Protein AF-A0A0C2CMJ4-F1 (afdb_monomer_lite)

Secondary structure (DSSP, 8-state):
----SSHHHHHHHHHHHHHHHHHT---HHHHHHHHHS---TT-EEE-HHHHHHHHHHH-TTHHHHHHHHHH-TTTS-GGGSTTEEEESS-SSSS---SSSSEEEEEEE-GGG--EEEEEEEEEEEETTEEEEEEEEEEE--S---HHHHTT--S-----S----

Organism: NCBI:txid51022

pLDDT: mean 72.08, std 17.05, range [30.38, 91.56]

Foldseek 3Di:
DDPDDDPPVVVVVVVVVVVVVVVPDPDPVVVVVVVVPDQDALAKDFDDPLCVQQCCVVPVCPQVVLQVCQAVVPPDDLVVDPQKDKFLDDSGPDPQDDDPFTWIFGFHCPPNDTFTWIKTWGWHADPVDRVGIMIIMHTDDDFDPSCVRDPDPDPDPPGRDDDD

Radius of gyration: 19.14 Å; chains: 1; bounding box: 60×43×52 Å

Sequence (164 aa):
MRCGWRGGRLLQLLLNLLVQLIVAEDSLSQLLSRLDDSHSCGRAISAGRLLSTAINARFPRLIPLARFFAEHPGDFDATFLENSSFDLRPPLRANLTGHNPLYALEYSCENTTTRWLPTIVFPTKDPNATSRRAYLTLRMEFDLDLCNSIPCNTKVRFLLSRRA

Structure (mmCIF, N/CA/C/O backbone):
data_AF-A0A0C2CMJ4-F1
#
_entry.id   AF-A0A0C2CMJ4-F1
#
loop_
_atom_site.group_PDB
_atom_site.id
_atom_site.type_symbol
_atom_site.label_atom_id
_atom_site.label_alt_id
_atom_site.label_comp_id
_atom_site.label_asym_id
_atom_site.label_entity_id
_atom_site.label_seq_id
_atom_site.pdbx_PDB_ins_code
_atom_site.Cartn_x
_atom_site.Cartn_y
_atom_site.Cartn_z
_atom_site.occupancy
_atom_site.B_iso_or_equiv
_atom_site.auth_seq_id
_atom_site.auth_comp_id
_atom_site.auth_asym_id
_atom_site.auth_atom_id
_atom_site.pdbx_PDB_model_num
ATOM 1 N N . MET A 1 1 ? 35.654 30.825 34.396 1.00 33.56 1 MET A N 1
ATOM 2 C CA . MET A 1 1 ? 35.439 30.491 32.971 1.00 33.56 1 MET A CA 1
ATOM 3 C C . MET A 1 1 ? 34.098 29.777 32.858 1.00 33.56 1 MET A C 1
ATOM 5 O O . MET A 1 1 ? 33.950 28.708 33.430 1.00 33.56 1 MET A O 1
ATOM 9 N N . ARG A 1 2 ? 33.082 30.419 32.266 1.00 40.50 2 ARG A N 1
ATOM 10 C CA . ARG A 1 2 ? 31.721 29.868 32.142 1.00 40.50 2 ARG A CA 1
ATOM 11 C C . ARG A 1 2 ? 31.587 29.177 30.783 1.00 40.50 2 ARG A C 1
ATOM 13 O O . ARG A 1 2 ? 31.503 29.857 29.768 1.00 40.50 2 ARG A O 1
ATOM 20 N N . CYS A 1 3 ? 31.565 27.847 30.768 1.00 42.28 3 CYS A N 1
ATOM 21 C CA . CYS A 1 3 ? 31.160 27.068 29.600 1.00 42.28 3 CYS A CA 1
ATOM 22 C C . CYS A 1 3 ? 29.644 26.880 29.642 1.00 42.28 3 CYS A C 1
ATOM 24 O O . CYS A 1 3 ? 29.130 26.030 30.358 1.00 42.28 3 CYS A O 1
ATOM 26 N N . GLY A 1 4 ? 28.913 27.679 28.880 1.00 49.28 4 GLY A N 1
ATOM 27 C CA . GLY A 1 4 ? 27.492 27.468 28.652 1.00 49.28 4 GLY A CA 1
ATOM 28 C C . GLY A 1 4 ? 27.103 28.244 27.413 1.00 49.28 4 GLY A C 1
ATOM 29 O O . GLY A 1 4 ? 27.436 29.418 27.360 1.00 49.28 4 GLY A O 1
ATOM 30 N N . TRP A 1 5 ? 26.443 27.572 26.458 1.00 46.19 5 TRP A N 1
ATOM 31 C CA . TRP A 1 5 ? 25.711 28.105 25.281 1.00 46.19 5 TRP A CA 1
ATOM 32 C C . TRP A 1 5 ? 25.919 27.316 23.969 1.00 46.19 5 TRP A C 1
ATOM 34 O O . TRP A 1 5 ? 25.866 27.875 22.877 1.00 46.19 5 TRP A O 1
ATOM 44 N N . ARG A 1 6 ? 26.101 25.988 24.021 1.00 49.56 6 ARG A N 1
ATOM 45 C CA . ARG A 1 6 ? 25.964 25.142 22.810 1.00 49.56 6 ARG A CA 1
ATOM 46 C C . ARG A 1 6 ? 24.952 23.996 22.909 1.00 49.56 6 ARG A C 1
ATOM 48 O O . ARG A 1 6 ? 24.555 23.475 21.875 1.00 49.56 6 ARG A O 1
ATOM 55 N N . GLY A 1 7 ? 24.450 23.668 24.104 1.00 51.16 7 GLY A N 1
ATOM 56 C CA . GLY A 1 7 ? 23.464 22.590 24.292 1.00 51.16 7 GLY A CA 1
ATOM 57 C C . GLY A 1 7 ? 22.024 22.944 23.898 1.00 51.16 7 GLY A C 1
ATOM 58 O O . GLY A 1 7 ? 21.268 22.061 23.515 1.00 51.16 7 GLY A O 1
ATOM 59 N N . GLY A 1 8 ? 21.645 24.229 23.934 1.00 55.81 8 GLY A N 1
ATOM 60 C CA . GLY A 1 8 ? 20.254 24.653 23.720 1.00 55.81 8 GLY A CA 1
ATOM 61 C C . GLY A 1 8 ? 19.741 24.405 22.301 1.00 55.81 8 GLY A C 1
ATOM 62 O O . GLY A 1 8 ? 18.648 23.885 22.133 1.00 55.81 8 GLY A O 1
ATOM 63 N N . ARG A 1 9 ? 20.550 24.686 21.269 1.00 58.59 9 ARG A N 1
ATOM 64 C CA . ARG A 1 9 ? 20.125 24.511 19.867 1.00 58.59 9 ARG A CA 1
ATOM 65 C C . ARG A 1 9 ? 19.923 23.047 19.485 1.00 58.59 9 ARG A C 1
ATOM 67 O O . ARG A 1 9 ? 19.000 22.751 18.740 1.00 58.59 9 ARG A O 1
ATOM 74 N N . LEU A 1 10 ? 20.754 22.144 20.007 1.00 59.91 10 LEU A N 1
ATOM 75 C CA . LEU A 1 10 ? 20.620 20.712 19.735 1.00 59.91 10 LEU A CA 1
ATOM 76 C C . LEU A 1 10 ? 19.391 20.135 20.446 1.00 59.91 10 LEU A C 1
ATOM 78 O O . LEU A 1 10 ? 18.629 19.390 19.839 1.00 59.91 10 LEU A O 1
ATOM 82 N N . LEU A 1 11 ? 19.156 20.549 21.698 1.00 59.81 11 LEU A N 1
ATOM 83 C CA . LEU A 1 11 ? 17.959 20.168 22.448 1.00 59.81 11 LEU A CA 1
ATOM 84 C C . LEU A 1 11 ? 16.688 20.684 21.769 1.00 59.81 11 LEU A C 1
ATOM 86 O O . LEU A 1 11 ? 15.705 19.967 21.691 1.00 59.81 11 LEU A O 1
ATOM 90 N N . GLN A 1 12 ? 16.720 21.906 21.243 1.00 61.00 12 GLN A N 1
ATOM 91 C CA . GLN A 1 12 ? 15.579 22.549 20.595 1.00 61.00 12 GLN A CA 1
ATOM 92 C C . GLN A 1 12 ? 15.302 21.974 19.200 1.00 61.00 12 GLN A C 1
ATOM 94 O O . GLN A 1 12 ? 14.146 21.858 18.811 1.00 61.00 12 GLN A O 1
ATOM 99 N N . LEU A 1 13 ? 16.337 21.529 18.480 1.00 60.03 13 LEU A N 1
ATOM 100 C CA . LEU A 1 13 ? 16.187 20.726 17.263 1.00 60.03 13 LEU A CA 1
ATOM 101 C C . LEU A 1 13 ? 15.605 19.344 17.571 1.00 60.03 13 LEU A C 1
ATOM 103 O O . LEU A 1 13 ? 14.692 18.923 16.875 1.00 60.03 13 LEU A O 1
ATOM 107 N N . LEU A 1 14 ? 16.071 18.669 18.628 1.00 62.88 14 LEU A N 1
ATOM 108 C CA . LEU A 1 14 ? 15.519 17.385 19.075 1.00 62.88 14 LEU A CA 1
ATOM 109 C C . LEU A 1 14 ? 14.074 17.517 19.564 1.00 62.88 14 LEU A C 1
ATOM 111 O O . LEU A 1 14 ? 13.254 16.667 19.244 1.00 62.88 14 LEU A O 1
ATOM 115 N N . LEU A 1 15 ? 13.745 18.592 20.284 1.00 56.69 15 LEU A N 1
ATOM 116 C CA . LEU A 1 15 ? 12.380 18.912 20.699 1.00 56.69 15 LEU A CA 1
ATOM 117 C C . LEU A 1 15 ? 11.500 19.241 19.502 1.00 56.69 15 LEU A C 1
ATOM 119 O O . LEU A 1 15 ? 10.393 18.741 19.447 1.00 56.69 15 LEU A O 1
ATOM 123 N N . ASN A 1 16 ? 11.976 20.002 18.518 1.00 53.88 16 ASN A N 1
ATOM 124 C CA . ASN A 1 16 ? 11.214 20.241 17.293 1.00 53.88 16 ASN A CA 1
ATOM 125 C C . ASN A 1 16 ? 11.051 18.961 16.464 1.00 53.88 16 ASN A C 1
ATOM 127 O O . ASN A 1 16 ? 9.998 18.773 15.869 1.00 53.88 16 ASN A O 1
ATOM 131 N N . LEU A 1 17 ? 12.040 18.063 16.459 1.00 52.84 17 LEU A N 1
ATOM 132 C CA . LEU A 1 17 ? 11.943 16.753 15.814 1.00 52.84 17 LEU A CA 1
ATOM 133 C C . LEU A 1 17 ? 10.926 15.858 16.538 1.00 52.84 17 LEU A C 1
ATOM 135 O O . LEU A 1 17 ? 10.079 15.254 15.894 1.00 52.84 17 LEU A O 1
ATOM 139 N N . LEU A 1 18 ? 10.966 15.819 17.873 1.00 49.16 18 LEU A N 1
ATOM 140 C CA . LEU A 1 18 ? 10.008 15.104 18.721 1.00 49.16 18 LEU A CA 1
ATOM 141 C C . LEU A 1 18 ? 8.603 15.687 18.585 1.00 49.16 18 LEU A C 1
ATOM 143 O O . LEU A 1 18 ? 7.651 14.940 18.424 1.00 49.16 18 LEU A O 1
ATOM 147 N N . VAL A 1 19 ? 8.468 17.011 18.585 1.00 49.06 19 VAL A N 1
ATOM 148 C CA . VAL A 1 19 ? 7.196 17.708 18.385 1.00 49.06 19 VAL A CA 1
ATOM 149 C C . VAL A 1 19 ? 6.686 17.479 16.969 1.00 49.06 19 VAL A C 1
ATOM 151 O O . VAL A 1 19 ? 5.504 17.237 16.821 1.00 49.06 19 VAL A O 1
ATOM 154 N N . GLN A 1 20 ? 7.523 17.443 15.930 1.00 42.38 20 GLN A N 1
ATOM 155 C CA . GLN A 1 20 ? 7.080 17.032 14.591 1.00 42.38 20 GLN A CA 1
ATOM 156 C C . GLN A 1 20 ? 6.683 15.547 14.536 1.00 42.38 20 GLN A C 1
ATOM 158 O O . GLN A 1 20 ? 5.716 15.210 13.859 1.00 42.38 20 GLN A O 1
ATOM 163 N N . LEU A 1 21 ? 7.358 14.673 15.293 1.00 42.81 21 LEU A N 1
ATOM 164 C CA . LEU A 1 21 ? 6.967 13.268 15.469 1.00 42.81 21 LEU A CA 1
ATOM 165 C C . LEU A 1 21 ? 5.630 13.107 16.217 1.00 42.81 21 LEU A C 1
ATOM 167 O O . LEU A 1 21 ? 4.908 12.147 15.953 1.00 42.81 21 LEU A O 1
ATOM 171 N N . ILE A 1 22 ? 5.305 14.029 17.130 1.00 42.28 22 ILE A N 1
ATOM 172 C CA . ILE A 1 22 ? 4.061 14.046 17.921 1.00 42.28 22 ILE A CA 1
ATOM 173 C C . ILE A 1 22 ? 2.926 14.773 17.172 1.00 42.28 22 ILE A C 1
ATOM 175 O O . ILE A 1 22 ? 1.769 14.392 17.272 1.00 42.28 22 ILE A O 1
ATOM 179 N N . VAL A 1 23 ? 3.228 15.811 16.390 1.00 42.47 23 VAL A N 1
ATOM 180 C CA . VAL A 1 23 ? 2.241 16.619 15.644 1.00 42.47 23 VAL A CA 1
ATOM 181 C C . VAL A 1 23 ? 1.802 15.925 14.350 1.00 42.47 23 VAL A C 1
ATOM 183 O O . VAL A 1 23 ? 0.723 16.208 13.841 1.00 42.47 23 VAL A O 1
ATOM 186 N N . ALA A 1 24 ? 2.576 14.957 13.853 1.00 45.44 24 ALA A N 1
ATOM 187 C CA . ALA A 1 24 ? 2.156 14.043 12.790 1.00 45.44 24 ALA A CA 1
ATOM 188 C C . ALA A 1 24 ? 1.435 12.784 13.324 1.00 45.44 24 ALA A C 1
ATOM 190 O O . ALA A 1 24 ? 1.418 11.740 12.667 1.00 45.44 24 ALA A O 1
ATOM 191 N N . GLU A 1 25 ? 0.86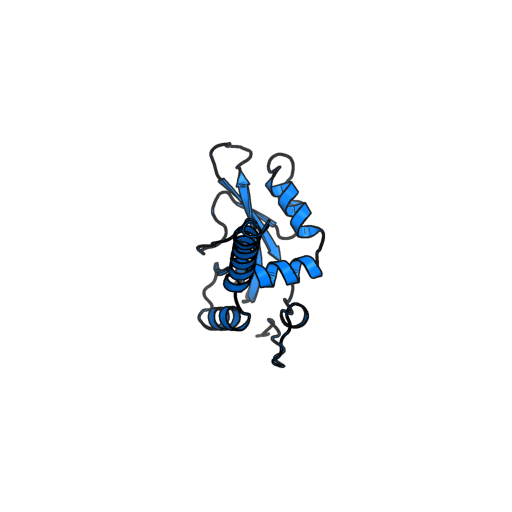6 12.842 14.530 1.00 52.22 25 GLU A N 1
ATOM 192 C CA . GLU A 1 25 ? -0.045 11.809 15.013 1.00 52.22 25 GLU A CA 1
ATOM 193 C C . GLU A 1 25 ? -1.419 11.994 14.367 1.00 52.22 25 GLU A C 1
ATOM 195 O O . GLU A 1 25 ? -2.238 12.770 14.854 1.00 52.22 25 GLU A O 1
ATOM 200 N N . ASP A 1 26 ? -1.712 11.244 13.298 1.00 59.16 26 ASP A N 1
ATOM 201 C CA . ASP A 1 26 ? -3.107 10.903 13.006 1.00 59.16 26 ASP A CA 1
ATOM 202 C C . ASP A 1 26 ? -3.637 10.183 14.259 1.00 59.16 26 ASP A C 1
ATOM 204 O O . ASP A 1 26 ? -3.307 9.017 14.516 1.00 59.16 26 ASP A O 1
ATOM 208 N N . SER A 1 27 ? -4.383 10.897 15.105 1.00 67.62 27 SER A N 1
ATOM 209 C CA . SER A 1 27 ? -4.975 10.292 16.291 1.00 67.62 27 SER A CA 1
ATOM 210 C C . SER A 1 27 ? -6.005 9.260 15.840 1.00 67.62 27 SER A C 1
ATOM 212 O O . SER A 1 27 ? -6.710 9.448 14.844 1.00 67.62 27 SER A O 1
ATOM 214 N N . LEU A 1 28 ? -6.124 8.153 16.576 1.00 67.31 28 LEU A N 1
ATOM 215 C CA . LEU A 1 28 ? -7.102 7.113 16.248 1.00 67.31 28 LEU A CA 1
ATOM 216 C C . LEU A 1 28 ? -8.520 7.696 16.122 1.00 67.31 28 LEU A C 1
ATOM 218 O O . LEU A 1 28 ? -9.266 7.303 15.234 1.00 67.31 28 LEU A O 1
ATOM 222 N N . SER A 1 29 ? -8.867 8.686 16.949 1.00 66.56 29 SER A N 1
AT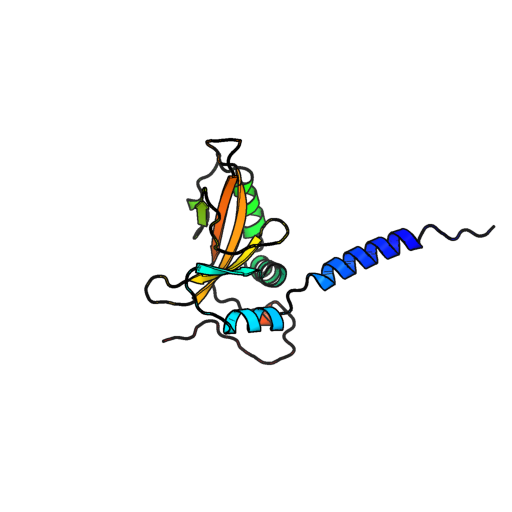OM 223 C CA . SER A 1 29 ? -10.156 9.378 16.882 1.00 66.56 29 SER A CA 1
ATOM 224 C C . SER A 1 29 ? -10.367 10.161 15.581 1.00 66.56 29 SER A C 1
ATOM 226 O O . SER A 1 29 ? -11.461 10.105 15.029 1.00 66.56 29 SER A O 1
ATOM 228 N N . GLN A 1 30 ? -9.341 10.844 15.062 1.00 73.31 30 GLN A N 1
ATOM 229 C CA . GLN A 1 30 ? -9.416 11.539 13.771 1.00 73.31 30 GLN A CA 1
ATOM 230 C C . GLN A 1 30 ? -9.509 10.566 12.595 1.00 73.31 30 GLN A C 1
ATOM 232 O O . GLN A 1 30 ? -10.192 10.847 11.611 1.00 73.31 30 GLN A O 1
ATOM 237 N N . LEU A 1 31 ? -8.821 9.423 12.672 1.00 75.38 31 LEU A N 1
ATOM 238 C CA . LEU A 1 31 ? -8.946 8.396 11.644 1.00 75.38 31 LEU A CA 1
ATOM 239 C C . LEU A 1 31 ? -10.369 7.822 11.632 1.00 75.38 31 LEU A C 1
ATOM 241 O O . LEU A 1 31 ? -10.977 7.742 10.570 1.00 75.38 31 LEU A O 1
ATOM 245 N N . LEU A 1 32 ? -10.909 7.481 12.806 1.00 73.06 32 LEU A N 1
ATOM 246 C CA . LEU A 1 32 ? -12.261 6.937 12.947 1.00 73.06 32 LEU A CA 1
ATOM 247 C C . LEU A 1 32 ? -13.332 7.907 12.440 1.00 73.06 32 LEU A C 1
ATOM 249 O O . LEU A 1 32 ? -14.191 7.488 11.672 1.00 73.06 32 LEU A O 1
ATOM 253 N N . SER A 1 33 ? -13.240 9.202 12.765 1.00 75.19 33 SER A N 1
ATOM 254 C CA . SER A 1 33 ? -14.206 10.181 12.249 1.00 75.19 33 SER A CA 1
ATOM 255 C C . SER A 1 33 ? -14.207 10.230 10.716 1.00 75.19 33 SER A C 1
ATOM 257 O O . SER A 1 33 ? -15.262 10.256 10.095 1.00 75.19 33 SER A O 1
ATOM 259 N N . ARG A 1 34 ? -13.027 10.154 10.081 1.00 75.75 34 ARG A N 1
ATOM 260 C CA . ARG A 1 34 ? -12.914 10.144 8.612 1.00 75.75 34 ARG A CA 1
ATOM 261 C C . ARG A 1 34 ? -13.445 8.855 7.972 1.00 75.75 34 ARG A C 1
ATOM 263 O O . ARG A 1 34 ? -13.840 8.906 6.806 1.00 75.75 34 ARG A O 1
ATOM 270 N N . LEU A 1 35 ? -13.401 7.725 8.685 1.00 76.62 35 LEU A N 1
ATOM 271 C CA . LEU A 1 35 ? -13.953 6.445 8.223 1.00 76.62 35 LEU A CA 1
ATOM 272 C C . LEU A 1 35 ? -15.485 6.454 8.250 1.00 76.62 35 LEU A C 1
ATOM 274 O O . LEU A 1 35 ? -16.101 5.914 7.333 1.00 76.62 35 LEU A O 1
ATOM 278 N N . ASP A 1 36 ? -16.084 7.102 9.250 1.00 72.00 36 ASP A N 1
ATOM 279 C CA . ASP A 1 36 ? -17.541 7.221 9.375 1.00 72.00 36 ASP A CA 1
ATOM 280 C C . ASP A 1 36 ? -18.145 8.182 8.331 1.00 72.00 36 ASP A C 1
ATOM 282 O O . ASP A 1 36 ? -19.257 7.957 7.849 1.00 72.00 36 ASP A O 1
ATOM 286 N N . ASP A 1 37 ? -17.402 9.218 7.926 1.00 67.50 37 ASP A N 1
ATOM 287 C CA . ASP A 1 37 ? -17.904 10.308 7.076 1.00 67.50 37 ASP A CA 1
ATOM 288 C C . ASP A 1 37 ? -18.320 9.892 5.649 1.00 67.50 37 ASP A C 1
ATOM 290 O O . ASP A 1 37 ? -19.119 10.587 5.014 1.00 67.50 37 ASP A O 1
ATOM 294 N N . SER A 1 38 ? -17.760 8.824 5.061 1.00 64.06 38 SER A N 1
ATOM 295 C CA . SER A 1 38 ? -18.031 8.504 3.648 1.00 64.06 38 SER A CA 1
ATOM 296 C C . SER A 1 38 ? -17.579 7.113 3.207 1.00 64.06 38 SER A C 1
ATOM 298 O O . SER A 1 38 ? -16.418 6.742 3.355 1.00 64.06 38 SER A O 1
ATOM 300 N N . HIS A 1 39 ? -18.487 6.417 2.521 1.00 73.75 39 HIS A N 1
ATOM 301 C CA . HIS A 1 39 ? -18.322 5.053 2.013 1.00 73.75 39 HIS A CA 1
ATOM 302 C C . HIS A 1 39 ? -18.317 5.008 0.472 1.00 73.75 39 HIS A C 1
ATOM 304 O O . HIS A 1 39 ? -18.981 4.187 -0.156 1.00 73.75 39 HIS A O 1
ATOM 310 N N . SER A 1 40 ? -17.614 5.939 -0.179 1.00 81.00 40 SER A N 1
ATOM 311 C CA . SER A 1 40 ? -17.483 5.936 -1.643 1.00 81.00 40 SER A CA 1
ATOM 312 C C . SER A 1 40 ? -16.367 4.989 -2.096 1.00 81.00 40 SER A C 1
ATOM 314 O O . SER A 1 40 ? -15.225 5.144 -1.661 1.00 81.00 40 SER A O 1
ATOM 316 N N . CYS A 1 41 ? -16.669 4.055 -2.999 1.00 82.88 41 CYS A N 1
ATOM 317 C CA . CYS A 1 41 ? -15.704 3.084 -3.526 1.00 82.88 41 CYS A CA 1
ATOM 318 C C . CYS A 1 41 ? -14.451 3.758 -4.115 1.00 82.88 41 CYS A C 1
ATOM 320 O O . CYS A 1 41 ? -14.550 4.738 -4.858 1.00 82.88 41 CYS A O 1
ATOM 322 N N . GLY A 1 42 ? -13.268 3.234 -3.783 1.00 78.44 42 GLY A N 1
ATOM 323 C CA . GLY A 1 42 ? -11.971 3.773 -4.208 1.00 78.44 42 GLY A CA 1
ATOM 324 C C . GLY A 1 42 ? -11.532 5.039 -3.463 1.00 78.44 42 GLY A C 1
ATOM 325 O O . GLY A 1 42 ? -10.509 5.636 -3.810 1.00 78.44 42 GLY A O 1
ATOM 326 N N . ARG A 1 43 ? -12.286 5.481 -2.445 1.00 85.31 43 ARG A N 1
ATOM 327 C CA . ARG A 1 43 ? -11.824 6.516 -1.511 1.00 85.31 43 ARG A CA 1
ATOM 328 C C . ARG A 1 43 ? -10.683 5.960 -0.684 1.00 85.31 43 ARG A C 1
ATOM 330 O O . ARG A 1 43 ? -10.768 4.840 -0.198 1.00 85.31 43 ARG A O 1
ATOM 337 N N . ALA A 1 44 ? -9.657 6.773 -0.472 1.00 86.81 44 ALA A N 1
ATOM 338 C CA . ALA A 1 44 ? -8.573 6.424 0.425 1.00 86.81 44 ALA A CA 1
ATOM 339 C C . ALA A 1 44 ? -8.305 7.534 1.438 1.00 86.81 44 ALA A C 1
ATOM 341 O O . ALA A 1 44 ? -8.422 8.721 1.128 1.00 86.81 44 ALA A O 1
ATOM 342 N N . ILE A 1 45 ? -7.957 7.136 2.656 1.00 86.12 45 ILE A N 1
ATOM 343 C CA . ILE A 1 45 ? -7.644 8.038 3.764 1.00 86.12 45 ILE A CA 1
ATOM 344 C C . ILE A 1 45 ? -6.227 7.724 4.230 1.00 86.12 45 ILE A C 1
ATOM 346 O O . ILE A 1 45 ? -5.893 6.561 4.446 1.00 86.12 45 ILE A O 1
ATOM 350 N N . SER A 1 46 ? -5.393 8.754 4.386 1.00 85.56 46 SER A N 1
ATOM 351 C CA . SER A 1 46 ? -4.053 8.597 4.962 1.00 85.56 46 SER A CA 1
ATOM 352 C C . SER A 1 46 ? -4.151 8.035 6.381 1.00 85.56 46 SER A C 1
ATOM 354 O O . SER A 1 46 ? -4.924 8.539 7.194 1.00 85.56 46 SER A O 1
ATOM 356 N N . ALA A 1 47 ? -3.363 6.999 6.665 1.00 81.75 47 ALA A N 1
ATOM 357 C CA . ALA A 1 47 ? -3.307 6.346 7.972 1.00 81.75 47 ALA A CA 1
ATOM 358 C C . ALA A 1 47 ? -1.864 5.930 8.318 1.00 81.75 47 ALA A C 1
ATOM 360 O O . ALA A 1 47 ? -1.614 4.849 8.852 1.00 81.75 47 ALA A O 1
ATOM 361 N N . GLY A 1 48 ? -0.916 6.817 7.992 1.00 82.81 48 GLY A N 1
ATOM 362 C CA . GLY A 1 48 ? 0.539 6.637 8.045 1.00 82.81 48 GLY A CA 1
ATOM 363 C C . GLY A 1 48 ? 1.042 5.831 9.239 1.00 82.81 48 GLY A C 1
ATOM 364 O O . GLY A 1 48 ? 1.490 4.692 9.105 1.00 82.81 48 GLY A O 1
ATOM 365 N N . ARG A 1 49 ? 0.982 6.439 10.427 1.00 78.38 49 ARG A N 1
ATOM 366 C CA . ARG A 1 49 ? 1.581 5.863 11.635 1.00 78.38 49 ARG A CA 1
ATOM 367 C C . ARG A 1 49 ? 0.838 4.628 12.132 1.00 78.38 49 ARG A C 1
ATOM 369 O O . ARG A 1 49 ? 1.478 3.636 12.460 1.00 78.38 49 ARG A O 1
ATOM 376 N N . LEU A 1 50 ? -0.493 4.691 12.191 1.00 80.12 50 LEU A N 1
ATOM 377 C CA . LEU A 1 50 ? -1.322 3.620 12.751 1.00 80.12 50 LEU A CA 1
ATOM 378 C C . LEU A 1 50 ? -1.157 2.326 11.945 1.00 80.12 50 LEU A C 1
ATOM 380 O O . LEU A 1 50 ? -0.917 1.265 12.523 1.00 80.12 50 LEU A O 1
ATOM 384 N N . LEU A 1 51 ? -1.194 2.432 10.612 1.00 84.25 51 LEU A N 1
ATOM 385 C CA . LEU A 1 51 ? -0.954 1.299 9.726 1.00 84.25 51 LEU A CA 1
ATOM 386 C C . LEU A 1 51 ? 0.493 0.835 9.776 1.00 84.25 51 LEU A C 1
ATOM 388 O O . LEU A 1 51 ? 0.719 -0.357 9.933 1.00 84.25 51 LEU A O 1
ATOM 392 N N . SER A 1 52 ? 1.470 1.743 9.706 1.00 85.62 52 SER A N 1
ATOM 393 C CA . SER A 1 52 ? 2.885 1.367 9.800 1.00 85.62 52 SER A CA 1
ATOM 394 C C . SER A 1 52 ? 3.169 0.545 11.062 1.00 85.62 52 SER A C 1
ATOM 396 O O . SER A 1 52 ? 3.778 -0.520 10.979 1.00 85.62 52 SER A O 1
ATOM 398 N N . THR A 1 53 ? 2.667 0.972 12.225 1.00 82.19 53 THR A N 1
ATOM 399 C CA . THR A 1 53 ? 2.846 0.240 13.486 1.00 82.19 53 THR A CA 1
ATOM 400 C C . THR A 1 53 ? 2.164 -1.127 13.456 1.00 82.19 53 THR A C 1
ATOM 402 O O . THR A 1 53 ? 2.814 -2.136 13.729 1.00 82.19 53 THR A O 1
ATOM 405 N N . ALA A 1 54 ? 0.878 -1.187 13.096 1.00 81.69 54 ALA A N 1
ATOM 406 C CA . ALA A 1 54 ? 0.117 -2.439 13.097 1.00 81.69 54 ALA A CA 1
ATOM 407 C C . ALA A 1 54 ? 0.671 -3.462 12.088 1.00 81.69 54 ALA A C 1
ATOM 409 O O . ALA A 1 54 ? 0.784 -4.654 12.380 1.00 81.69 54 ALA A O 1
ATOM 410 N N . ILE A 1 55 ? 1.068 -2.991 10.906 1.00 84.19 55 ILE A N 1
ATOM 411 C CA . ILE A 1 55 ? 1.624 -3.824 9.840 1.00 84.19 55 ILE A CA 1
ATOM 412 C C . ILE A 1 55 ? 3.002 -4.345 10.234 1.00 84.19 55 ILE A C 1
ATOM 414 O O . ILE A 1 55 ? 3.244 -5.539 10.095 1.00 84.19 55 ILE A O 1
ATOM 418 N N . ASN A 1 56 ? 3.889 -3.498 10.762 1.00 84.44 56 ASN A N 1
ATOM 419 C CA . ASN A 1 56 ? 5.223 -3.938 11.177 1.00 84.44 56 ASN A CA 1
ATOM 420 C C . ASN A 1 56 ? 5.176 -4.916 12.358 1.00 84.44 56 ASN A C 1
ATOM 422 O O . ASN A 1 56 ? 6.014 -5.812 12.432 1.00 84.44 56 ASN A O 1
ATOM 426 N N . ALA A 1 57 ? 4.192 -4.784 13.252 1.00 83.06 57 ALA A N 1
ATOM 427 C CA . ALA A 1 57 ? 3.988 -5.740 14.336 1.00 83.06 57 ALA A CA 1
ATOM 428 C C . ALA A 1 57 ? 3.592 -7.133 13.812 1.00 83.06 57 ALA A C 1
ATOM 430 O O . ALA A 1 57 ? 4.055 -8.144 14.336 1.00 83.06 57 ALA A O 1
ATOM 431 N N . ARG A 1 58 ? 2.758 -7.194 12.767 1.00 81.81 58 ARG A N 1
ATOM 432 C CA . ARG A 1 58 ? 2.249 -8.456 12.206 1.00 81.81 58 ARG A CA 1
ATOM 433 C C . ARG A 1 58 ? 3.159 -9.064 11.134 1.00 81.81 58 ARG A C 1
ATOM 435 O O . ARG A 1 58 ? 3.301 -10.280 11.066 1.00 81.81 58 ARG A O 1
ATOM 442 N N . PHE A 1 59 ? 3.776 -8.226 10.309 1.00 85.50 59 PHE A N 1
ATOM 443 C CA . PHE A 1 59 ? 4.579 -8.602 9.147 1.00 85.50 59 PHE A CA 1
ATOM 444 C C . PHE A 1 59 ? 5.913 -7.832 9.130 1.00 85.50 59 PHE A C 1
ATOM 446 O O . PHE A 1 59 ? 6.153 -7.008 8.243 1.00 85.50 59 PHE A O 1
ATOM 453 N N . PRO A 1 60 ? 6.831 -8.107 10.073 1.00 84.62 60 PRO A N 1
ATOM 454 C CA . PRO A 1 60 ? 8.039 -7.298 10.279 1.00 84.62 60 PRO A CA 1
ATOM 455 C C . PRO A 1 60 ? 8.995 -7.264 9.077 1.00 84.62 60 PRO A C 1
ATOM 457 O O . PRO A 1 60 ? 9.817 -6.359 8.958 1.00 84.62 60 PRO A O 1
ATOM 460 N N . ARG A 1 61 ? 8.909 -8.251 8.176 1.00 88.75 61 ARG A N 1
ATOM 461 C CA . ARG A 1 61 ? 9.763 -8.354 6.980 1.00 88.75 61 ARG A CA 1
ATOM 462 C C . ARG A 1 61 ? 9.102 -7.854 5.698 1.00 88.75 61 ARG A C 1
ATOM 464 O O . ARG A 1 61 ? 9.805 -7.662 4.712 1.00 88.75 61 ARG A O 1
ATOM 471 N N . LEU A 1 62 ? 7.788 -7.624 5.704 1.00 88.25 62 LEU A N 1
ATOM 472 C CA . LEU A 1 62 ? 7.049 -7.266 4.493 1.00 88.25 62 LEU A CA 1
ATOM 473 C C . LEU A 1 62 ? 7.446 -5.881 3.981 1.00 88.25 62 LEU A C 1
ATOM 475 O O . LEU A 1 62 ? 7.729 -5.733 2.799 1.00 88.25 62 LEU A O 1
ATOM 479 N N . ILE A 1 63 ? 7.524 -4.880 4.864 1.00 88.56 63 ILE A N 1
ATOM 480 C CA . ILE A 1 63 ? 7.866 -3.509 4.460 1.00 88.56 63 ILE A CA 1
ATOM 481 C C . ILE A 1 63 ? 9.289 -3.415 3.880 1.00 88.56 63 ILE A C 1
ATOM 483 O O . ILE A 1 63 ? 9.431 -2.845 2.796 1.00 88.56 63 ILE A O 1
ATOM 487 N N . PRO A 1 64 ? 10.340 -3.973 4.519 1.00 89.88 64 PRO A N 1
ATOM 488 C CA . PRO A 1 64 ? 11.674 -4.002 3.917 1.00 89.88 64 PRO A CA 1
ATOM 489 C C . PRO A 1 64 ? 11.719 -4.731 2.570 1.00 89.88 64 PRO A C 1
ATOM 491 O O . PRO A 1 64 ? 12.360 -4.245 1.643 1.00 89.88 64 PRO A O 1
ATOM 494 N N . LEU A 1 65 ? 11.020 -5.864 2.443 1.00 89.81 65 LEU A N 1
ATOM 495 C CA . LEU A 1 65 ? 10.989 -6.649 1.208 1.00 89.81 65 LEU A CA 1
ATOM 496 C C . LEU A 1 65 ? 10.280 -5.905 0.068 1.00 89.81 65 LEU A C 1
ATOM 498 O O . LEU A 1 65 ? 10.802 -5.808 -1.037 1.00 89.81 65 LEU A O 1
ATOM 502 N N . ALA A 1 66 ? 9.118 -5.321 0.347 1.00 89.69 66 ALA A N 1
ATOM 503 C CA . ALA A 1 66 ? 8.375 -4.525 -0.621 1.00 89.69 66 ALA A CA 1
ATOM 504 C C . ALA A 1 66 ? 9.151 -3.282 -1.062 1.00 89.69 66 ALA A C 1
ATOM 506 O O . ALA A 1 66 ? 9.156 -2.936 -2.241 1.00 89.69 66 ALA A O 1
ATOM 507 N N . ARG A 1 67 ? 9.869 -2.640 -0.132 1.00 91.19 67 ARG A N 1
ATOM 508 C CA . ARG A 1 67 ? 10.778 -1.540 -0.465 1.00 91.19 67 ARG A CA 1
ATOM 509 C C . ARG A 1 67 ? 11.885 -2.000 -1.409 1.00 91.19 67 ARG A C 1
ATOM 511 O O . ARG A 1 67 ? 12.153 -1.306 -2.381 1.00 91.19 67 ARG A O 1
ATOM 518 N N . PHE A 1 68 ? 12.481 -3.162 -1.155 1.00 90.38 68 PHE A N 1
ATOM 519 C CA . PHE A 1 68 ? 13.514 -3.719 -2.023 1.00 90.38 68 PHE A CA 1
ATOM 520 C C . PHE A 1 68 ? 13.000 -3.932 -3.455 1.00 90.38 68 PHE A C 1
ATOM 522 O O . PHE A 1 68 ? 13.649 -3.482 -4.397 1.00 90.38 68 PHE A O 1
ATOM 529 N N . PHE A 1 69 ? 11.807 -4.511 -3.631 1.00 89.56 69 PHE A N 1
ATOM 530 C CA . PHE A 1 69 ? 11.197 -4.652 -4.960 1.00 89.56 69 PHE A CA 1
ATOM 531 C C . PHE A 1 69 ? 10.851 -3.309 -5.604 1.00 89.56 69 PHE A C 1
ATOM 533 O O . PHE A 1 69 ? 11.092 -3.116 -6.792 1.00 89.56 69 PHE A O 1
ATOM 540 N N . ALA A 1 70 ? 10.356 -2.344 -4.827 1.00 89.25 70 ALA A N 1
ATOM 541 C CA . ALA A 1 70 ? 10.109 -0.999 -5.332 1.00 89.25 70 ALA A CA 1
ATOM 542 C C . ALA A 1 70 ? 11.401 -0.282 -5.765 1.00 89.25 70 ALA A C 1
ATOM 544 O O . ALA A 1 70 ? 11.352 0.579 -6.635 1.00 89.25 70 ALA A O 1
ATOM 545 N N . GLU A 1 71 ? 12.558 -0.599 -5.193 1.00 90.44 71 GLU A N 1
ATOM 546 C CA . GLU A 1 71 ? 13.846 -0.032 -5.615 1.00 90.44 71 GLU A CA 1
ATOM 547 C C . GLU A 1 71 ? 14.425 -0.735 -6.855 1.00 90.44 71 GLU A C 1
ATOM 549 O O . GLU A 1 71 ? 15.196 -0.119 -7.593 1.00 90.44 71 GLU A O 1
ATOM 554 N N . HIS A 1 72 ? 13.987 -1.969 -7.129 1.00 89.44 72 HIS A N 1
ATOM 555 C CA . HIS A 1 72 ? 14.464 -2.828 -8.219 1.00 89.44 72 HIS A CA 1
ATOM 556 C C . HIS A 1 72 ? 13.310 -3.308 -9.130 1.00 89.44 72 HIS A C 1
ATOM 558 O O . HIS A 1 72 ? 13.136 -4.510 -9.333 1.00 89.44 72 HIS A O 1
ATOM 564 N N . PRO A 1 73 ? 12.501 -2.398 -9.710 1.00 83.56 73 PRO A N 1
ATOM 565 C CA . PRO A 1 73 ? 11.270 -2.759 -10.423 1.00 83.56 73 PRO A CA 1
ATOM 566 C C . PRO A 1 73 ? 11.497 -3.514 -11.745 1.00 83.56 73 PRO A C 1
ATOM 568 O O . PRO A 1 73 ? 10.540 -4.007 -12.329 1.00 83.56 73 PRO A O 1
ATOM 571 N N . GLY A 1 74 ? 12.733 -3.566 -12.254 1.00 82.19 74 GLY A N 1
ATOM 572 C CA . GLY A 1 74 ? 13.089 -4.317 -13.464 1.00 82.19 74 GLY A CA 1
ATOM 573 C C . GLY A 1 74 ? 13.542 -5.754 -13.200 1.00 82.19 74 GLY A C 1
ATOM 574 O O . GLY A 1 74 ? 13.581 -6.551 -14.132 1.00 82.19 74 GLY A O 1
ATOM 575 N N . ASP A 1 75 ? 13.861 -6.083 -11.947 1.00 83.81 75 ASP A N 1
ATOM 576 C CA . ASP A 1 75 ? 14.474 -7.363 -11.582 1.00 83.81 75 ASP A CA 1
ATOM 577 C C . ASP A 1 75 ? 13.439 -8.382 -11.072 1.00 83.81 75 ASP A C 1
ATOM 579 O O . ASP A 1 75 ? 13.729 -9.575 -10.979 1.00 83.81 75 ASP A O 1
ATOM 583 N N . PHE A 1 76 ? 12.226 -7.924 -10.738 1.00 75.06 76 PHE A N 1
ATOM 584 C CA . PHE A 1 76 ? 11.194 -8.725 -10.080 1.00 75.06 76 PHE A CA 1
ATOM 585 C C . PHE A 1 76 ? 9.793 -8.398 -10.608 1.00 75.06 76 PHE A C 1
ATOM 587 O O . PHE A 1 76 ? 9.466 -7.239 -10.855 1.00 75.06 76 PHE A O 1
ATOM 594 N N . ASP A 1 77 ? 8.946 -9.423 -10.723 1.00 74.12 77 ASP A N 1
ATOM 595 C CA . ASP A 1 77 ? 7.516 -9.266 -11.000 1.00 74.12 77 ASP A CA 1
ATOM 596 C C . ASP A 1 77 ? 6.761 -8.845 -9.724 1.00 74.12 77 ASP A C 1
ATOM 598 O O . ASP A 1 77 ? 6.975 -9.378 -8.633 1.00 74.12 77 ASP A O 1
ATOM 602 N N . ALA A 1 78 ? 5.829 -7.905 -9.839 1.00 66.75 78 ALA A N 1
ATOM 603 C CA . ALA A 1 78 ? 4.998 -7.503 -8.712 1.00 66.75 78 ALA A CA 1
ATOM 604 C C . ALA A 1 78 ? 4.070 -8.620 -8.221 1.00 66.75 78 ALA A C 1
ATOM 606 O O . ALA A 1 78 ? 3.562 -8.517 -7.110 1.00 66.75 78 ALA A O 1
ATOM 607 N N . THR A 1 79 ? 3.880 -9.706 -8.973 1.00 72.88 79 THR A N 1
ATOM 608 C CA . THR A 1 79 ? 3.151 -10.889 -8.489 1.00 72.88 79 THR A CA 1
ATOM 609 C C . THR A 1 79 ? 3.916 -11.702 -7.438 1.00 72.88 79 THR A C 1
ATOM 611 O O . THR A 1 79 ? 3.343 -12.622 -6.860 1.00 72.88 79 THR A O 1
ATOM 614 N N . PHE A 1 80 ? 5.199 -11.408 -7.177 1.00 70.94 80 PHE A N 1
ATOM 615 C CA . PHE A 1 80 ? 5.979 -12.097 -6.136 1.00 70.94 80 PHE A CA 1
ATOM 616 C C . PHE A 1 80 ? 5.515 -11.780 -4.711 1.00 70.94 80 PHE A C 1
ATOM 618 O O . PHE A 1 80 ? 5.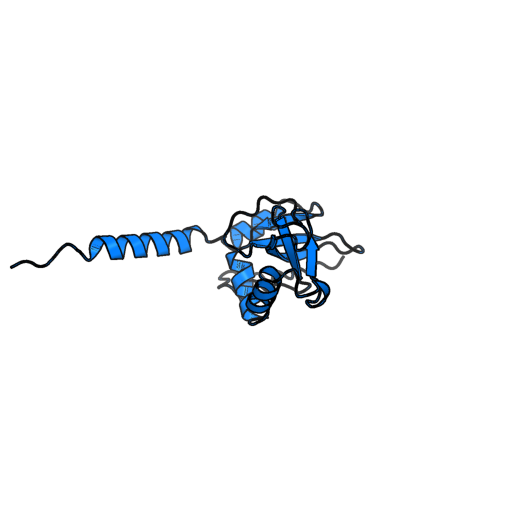793 -12.554 -3.793 1.00 70.94 80 PHE A O 1
ATOM 625 N N . LEU A 1 81 ? 4.829 -10.655 -4.510 1.00 78.56 81 LEU A N 1
ATOM 626 C CA . LEU A 1 81 ? 4.130 -10.373 -3.265 1.00 78.56 81 LEU A CA 1
ATOM 627 C C . LEU A 1 81 ? 2.636 -10.647 -3.476 1.00 78.56 81 LEU A C 1
ATOM 629 O O . LEU A 1 81 ? 2.039 -10.263 -4.480 1.00 78.56 81 LEU A O 1
ATOM 633 N N . GLU A 1 82 ? 2.019 -11.358 -2.537 1.00 78.94 82 GLU A N 1
ATOM 634 C CA . GLU A 1 82 ? 0.577 -11.584 -2.592 1.00 78.94 82 GLU A CA 1
ATOM 635 C C . GLU A 1 82 ? -0.165 -10.252 -2.446 1.00 78.94 82 GLU A C 1
ATOM 637 O O . GLU A 1 82 ? 0.177 -9.421 -1.599 1.00 78.94 82 GLU A O 1
ATOM 642 N N . ASN A 1 83 ? -1.208 -10.070 -3.258 1.00 83.31 83 ASN A N 1
ATOM 643 C CA . ASN A 1 83 ? -2.053 -8.876 -3.272 1.00 83.31 83 ASN A CA 1
ATOM 644 C C . ASN A 1 83 ? -1.303 -7.562 -3.564 1.00 83.31 83 ASN A C 1
ATOM 646 O O . ASN A 1 83 ? -1.735 -6.487 -3.128 1.00 83.31 83 ASN A O 1
ATOM 650 N N . SER A 1 84 ? -0.199 -7.623 -4.318 1.00 86.50 84 SER A N 1
ATOM 651 C CA . SER A 1 84 ? 0.393 -6.434 -4.932 1.00 86.50 84 SER A CA 1
ATOM 652 C C . SER A 1 84 ? 0.032 -6.226 -6.388 1.00 86.50 84 SER A C 1
ATOM 654 O O . SER A 1 84 ? -0.247 -7.156 -7.140 1.00 86.50 84 SER A O 1
ATOM 656 N N . SER A 1 85 ? 0.116 -4.962 -6.787 1.00 87.62 85 SER A N 1
ATOM 657 C CA . SER A 1 85 ? 0.050 -4.515 -8.170 1.00 87.62 85 SER A CA 1
ATOM 658 C C . SER A 1 85 ? 1.191 -3.553 -8.476 1.00 87.62 85 SER A C 1
ATOM 660 O O . SER A 1 85 ? 1.710 -2.867 -7.590 1.00 87.62 85 SER A O 1
ATOM 662 N N . PHE A 1 86 ? 1.570 -3.493 -9.750 1.00 86.56 86 PHE A N 1
ATOM 663 C CA . PHE A 1 86 ? 2.463 -2.470 -10.273 1.00 86.56 86 PHE A CA 1
ATOM 664 C C . PHE A 1 86 ? 1.701 -1.583 -11.248 1.00 86.56 86 PHE A C 1
ATOM 666 O O . PHE A 1 86 ? 1.275 -2.032 -12.311 1.00 86.56 86 PHE A O 1
ATOM 673 N N . ASP A 1 87 ? 1.546 -0.314 -10.892 1.00 87.56 87 ASP A N 1
ATOM 674 C CA . ASP A 1 87 ? 0.701 0.623 -11.616 1.00 87.56 87 ASP A CA 1
ATOM 675 C C . ASP A 1 87 ? 1.511 1.813 -12.139 1.00 87.56 87 ASP A C 1
ATOM 677 O O . ASP A 1 87 ? 2.294 2.440 -11.428 1.00 87.56 87 ASP A O 1
ATOM 681 N N . LEU A 1 88 ? 1.281 2.193 -13.399 1.00 86.56 88 LEU A N 1
ATOM 682 C CA . LEU A 1 88 ? 1.888 3.388 -14.013 1.00 86.56 88 LEU A CA 1
ATOM 683 C C . LEU A 1 88 ? 1.145 4.688 -13.667 1.00 86.56 88 LEU A C 1
ATOM 685 O O . LEU A 1 88 ? 1.481 5.766 -14.164 1.00 86.56 88 LEU A O 1
ATOM 689 N N . ARG A 1 89 ? 0.072 4.585 -12.884 1.00 85.25 89 ARG A N 1
ATOM 690 C CA . ARG A 1 89 ? -0.760 5.697 -12.427 1.00 85.25 89 ARG A CA 1
ATOM 691 C C . ARG A 1 89 ? -0.923 5.592 -10.913 1.00 85.25 89 ARG A C 1
ATOM 693 O O . ARG A 1 89 ? -0.847 4.486 -10.389 1.00 85.25 89 ARG A O 1
ATOM 700 N N . PRO A 1 90 ? -1.164 6.712 -10.212 1.00 81.44 90 PRO A N 1
ATOM 701 C CA . PRO A 1 90 ? -1.443 6.673 -8.784 1.00 81.44 90 PRO A CA 1
ATOM 702 C C . PRO A 1 90 ? -2.609 5.709 -8.490 1.00 81.44 90 PRO A C 1
ATOM 704 O O . PRO A 1 90 ? -3.685 5.895 -9.066 1.00 81.44 90 PRO A O 1
ATOM 707 N N . PRO A 1 91 ? -2.413 4.700 -7.622 1.00 81.19 91 PRO A N 1
ATOM 708 C CA . PRO A 1 91 ? -3.401 3.643 -7.388 1.00 81.19 91 PRO A CA 1
ATOM 709 C C . PRO A 1 91 ? -4.613 4.140 -6.591 1.00 81.19 91 PRO A C 1
ATOM 711 O O . PRO A 1 91 ? -5.694 3.567 -6.664 1.00 81.19 91 PRO A O 1
ATOM 714 N N . LEU A 1 92 ? -4.446 5.234 -5.843 1.00 82.88 92 LEU A N 1
ATOM 715 C CA . LEU A 1 92 ? -5.449 5.756 -4.926 1.00 82.88 92 LEU A CA 1
ATOM 716 C C . LEU A 1 92 ? -5.898 7.153 -5.349 1.00 82.88 92 LEU A C 1
ATOM 718 O O . LEU A 1 92 ? -5.084 8.017 -5.680 1.00 82.88 92 LEU A O 1
ATOM 722 N N . ARG A 1 93 ? -7.209 7.406 -5.269 1.00 72.69 93 ARG A N 1
ATOM 723 C CA . ARG A 1 93 ? -7.809 8.736 -5.475 1.00 72.69 93 ARG A CA 1
ATOM 724 C C . ARG A 1 93 ? -7.695 9.592 -4.213 1.00 72.69 93 ARG A C 1
ATOM 726 O O . ARG A 1 93 ? -8.689 10.100 -3.701 1.00 72.69 93 ARG A O 1
ATOM 733 N N . ALA A 1 94 ? -6.485 9.719 -3.682 1.00 67.44 94 ALA A N 1
ATOM 734 C CA . ALA A 1 94 ? -6.221 10.477 -2.470 1.00 67.44 94 ALA A CA 1
ATOM 735 C C . ALA A 1 94 ? -4.905 11.235 -2.581 1.00 67.44 94 ALA A C 1
ATOM 737 O O . ALA A 1 94 ? -3.926 10.746 -3.145 1.00 67.44 94 ALA A O 1
ATOM 738 N N . ASN A 1 95 ? -4.879 12.431 -1.997 1.00 67.38 95 ASN A N 1
ATOM 739 C CA . ASN A 1 95 ? -3.660 13.211 -1.876 1.00 67.38 95 ASN A CA 1
ATOM 740 C C . ASN A 1 95 ? -2.879 12.679 -0.667 1.00 67.38 95 ASN A C 1
ATOM 742 O O . ASN A 1 95 ? -2.993 13.186 0.447 1.00 67.38 95 ASN A O 1
ATOM 746 N N . LEU A 1 96 ? -2.177 11.564 -0.870 1.00 66.31 96 LEU A N 1
ATOM 747 C CA . LEU A 1 96 ? -1.391 10.924 0.176 1.00 66.31 96 LEU A CA 1
ATOM 748 C C . LEU A 1 96 ? -0.130 11.748 0.426 1.00 66.31 96 LEU A C 1
ATOM 750 O O . LEU A 1 96 ? 0.835 11.700 -0.333 1.00 66.31 96 LEU A O 1
ATOM 754 N N . THR A 1 97 ? -0.161 12.531 1.495 1.00 58.97 97 THR A N 1
ATOM 755 C CA . THR A 1 97 ? 0.977 13.313 1.972 1.00 58.97 97 THR A CA 1
ATOM 756 C C . THR A 1 97 ? 1.724 12.509 3.029 1.00 58.97 97 THR A C 1
ATOM 758 O O . THR A 1 97 ? 1.124 12.103 4.022 1.00 58.97 97 THR A O 1
ATOM 761 N N . GLY A 1 98 ? 3.024 12.275 2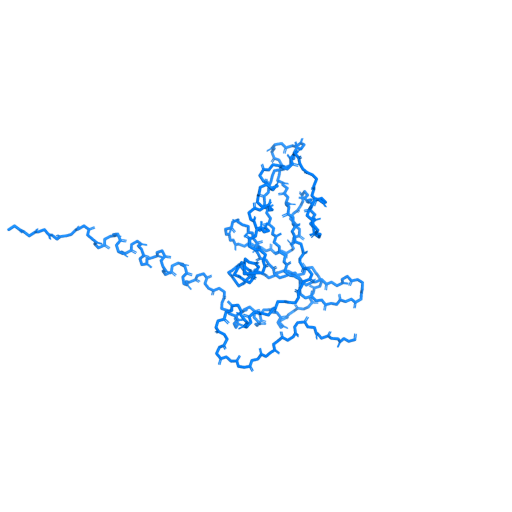.850 1.00 63.16 98 GLY A N 1
ATOM 762 C CA . GLY A 1 98 ? 3.812 11.534 3.834 1.00 63.16 98 GLY A CA 1
ATOM 763 C C . GLY A 1 98 ? 5.182 11.088 3.333 1.00 63.16 98 GLY A C 1
ATOM 764 O O . GLY A 1 98 ? 5.553 11.322 2.184 1.00 63.16 98 GLY A O 1
ATOM 765 N N . HIS A 1 99 ? 5.934 10.444 4.226 1.00 67.31 99 HIS A N 1
ATOM 766 C CA . HIS A 1 99 ? 7.212 9.805 3.906 1.00 67.31 99 HIS A CA 1
ATOM 767 C C . HIS A 1 99 ? 6.969 8.449 3.228 1.00 67.31 99 HIS A C 1
ATOM 769 O O . HIS A 1 99 ? 6.005 7.771 3.556 1.00 67.31 99 HIS A O 1
ATOM 775 N N . ASN A 1 100 ? 7.842 8.050 2.298 1.00 76.81 100 ASN A N 1
ATOM 776 C CA . ASN A 1 100 ? 7.760 6.773 1.577 1.00 76.81 100 ASN A CA 1
ATOM 777 C C . ASN A 1 100 ? 8.070 5.574 2.517 1.00 76.81 100 ASN A C 1
ATOM 779 O O . ASN A 1 100 ? 9.135 5.566 3.148 1.00 76.81 100 ASN A O 1
ATOM 783 N N . PRO A 1 101 ? 7.219 4.532 2.602 1.00 87.50 101 PRO A N 1
ATOM 784 C CA . PRO A 1 101 ? 5.988 4.314 1.838 1.00 87.50 101 PRO A CA 1
ATOM 785 C C . PRO A 1 101 ? 4.760 5.016 2.406 1.00 87.50 101 PRO A C 1
ATOM 787 O O . PRO A 1 101 ? 4.657 5.284 3.600 1.00 87.50 101 PRO A O 1
ATOM 790 N N . LEU A 1 102 ? 3.807 5.281 1.518 1.00 89.62 102 LEU A N 1
ATOM 791 C CA . LEU A 1 102 ? 2.544 5.919 1.854 1.00 89.62 102 LEU A CA 1
ATOM 792 C C . LEU A 1 102 ? 1.570 4.850 2.354 1.00 89.62 102 LEU A C 1
ATOM 794 O O . LEU A 1 102 ? 1.328 3.869 1.656 1.00 89.62 102 LEU A O 1
ATOM 798 N N . TYR A 1 103 ? 0.996 5.048 3.540 1.00 87.75 103 TYR A N 1
ATOM 799 C CA . TYR A 1 103 ? 0.004 4.131 4.105 1.00 87.75 103 TYR A CA 1
ATOM 800 C C . TYR A 1 103 ? -1.383 4.763 4.071 1.00 87.75 103 TYR A C 1
ATOM 802 O O . TYR A 1 103 ? -1.573 5.895 4.529 1.00 87.75 103 TYR A O 1
ATOM 810 N N . ALA A 1 104 ? -2.358 4.010 3.578 1.00 89.06 104 ALA A N 1
ATOM 811 C CA . ALA A 1 104 ? -3.736 4.450 3.470 1.00 89.06 104 ALA A CA 1
ATOM 812 C C . ALA A 1 104 ? -4.723 3.327 3.795 1.00 89.06 104 ALA A C 1
ATOM 814 O O . ALA A 1 104 ? -4.420 2.148 3.646 1.00 89.06 104 ALA A O 1
ATOM 815 N N . LEU A 1 105 ? -5.928 3.704 4.209 1.00 87.62 105 LEU A N 1
ATOM 816 C CA . LEU A 1 105 ? -7.093 2.826 4.192 1.00 87.62 105 LEU A CA 1
ATOM 817 C C . LEU A 1 105 ? -7.888 3.126 2.923 1.00 87.62 105 LEU A C 1
ATOM 819 O O . LEU A 1 105 ? -8.325 4.260 2.750 1.00 87.62 105 LEU A O 1
ATOM 823 N N . GLU A 1 106 ? -8.054 2.138 2.046 1.00 88.19 106 GLU A N 1
ATOM 824 C CA . GLU A 1 106 ? -8.847 2.215 0.813 1.00 88.19 106 GLU A CA 1
ATOM 825 C C . GLU A 1 106 ? -10.216 1.567 1.034 1.00 88.19 106 GLU A C 1
ATOM 827 O O . GLU A 1 106 ? -10.300 0.432 1.495 1.00 88.19 106 GLU A O 1
ATOM 832 N N . TYR A 1 107 ? -11.303 2.257 0.700 1.00 86.06 107 TYR A N 1
ATOM 833 C CA . TYR A 1 107 ? -12.639 1.677 0.736 1.00 86.06 107 TYR A CA 1
ATOM 834 C C . TYR A 1 107 ? -12.880 0.856 -0.533 1.00 86.06 107 TYR A C 1
ATOM 836 O O . TYR A 1 107 ? -13.151 1.410 -1.604 1.00 86.06 107 TYR A O 1
ATOM 844 N N . SER A 1 108 ? -12.754 -0.465 -0.415 1.00 84.06 108 SER A N 1
ATOM 845 C CA . SER A 1 108 ? -12.992 -1.409 -1.506 1.00 84.06 108 SER A CA 1
ATOM 846 C C . SER A 1 108 ? -14.449 -1.860 -1.527 1.00 84.06 108 SER A C 1
ATOM 848 O O . SER A 1 108 ? -15.061 -2.053 -0.476 1.00 84.06 108 SER A O 1
ATOM 850 N N . CYS A 1 109 ? -14.980 -2.034 -2.737 1.00 84.50 109 CYS A N 1
ATOM 851 C CA . CYS A 1 109 ? -16.337 -2.511 -3.020 1.00 84.50 109 CYS A CA 1
ATOM 852 C C . CYS A 1 109 ? -16.326 -3.753 -3.928 1.00 84.50 109 CYS A C 1
ATOM 854 O O . CYS A 1 109 ? -17.266 -3.987 -4.689 1.00 84.50 109 CYS A O 1
ATOM 856 N N . GLU A 1 110 ? -15.229 -4.509 -3.925 1.00 81.00 110 GLU A N 1
ATOM 857 C CA . GLU A 1 110 ? -15.085 -5.689 -4.773 1.00 81.00 110 GLU A CA 1
ATOM 858 C C . GLU A 1 110 ? -15.990 -6.841 -4.316 1.00 81.00 110 GLU A C 1
ATOM 860 O O . GLU A 1 110 ? -16.180 -7.095 -3.123 1.00 81.00 110 GLU A O 1
ATOM 865 N N . ASN A 1 111 ? -16.537 -7.565 -5.299 1.00 66.44 111 ASN A N 1
ATOM 866 C CA . ASN A 1 111 ? -17.240 -8.837 -5.116 1.00 66.44 111 ASN A CA 1
ATOM 867 C C . ASN A 1 111 ? -18.307 -8.811 -4.010 1.00 66.44 111 ASN A C 1
ATOM 869 O O . ASN A 1 111 ? -18.349 -9.697 -3.162 1.00 66.44 111 ASN A O 1
ATOM 873 N N . THR A 1 112 ? -19.171 -7.789 -4.013 1.00 68.44 112 THR A N 1
ATOM 874 C CA . THR A 1 112 ? -20.286 -7.579 -3.057 1.00 68.44 112 THR A CA 1
ATOM 875 C C . THR A 1 112 ? -19.883 -7.282 -1.610 1.00 68.44 112 THR A C 1
ATOM 877 O O . THR A 1 112 ? -20.746 -6.984 -0.789 1.00 68.44 112 THR A O 1
ATOM 880 N N . THR A 1 113 ? -18.585 -7.279 -1.300 1.00 75.31 113 THR A N 1
ATOM 881 C CA . THR A 1 113 ? -18.079 -6.914 0.023 1.00 75.31 113 THR A CA 1
ATOM 882 C C . THR A 1 113 ? -17.586 -5.478 0.024 1.00 75.31 113 THR A C 1
ATOM 884 O O . THR A 1 113 ? -16.770 -5.080 -0.805 1.00 75.31 113 THR A O 1
ATOM 887 N N . THR A 1 114 ? -18.078 -4.686 0.973 1.00 80.19 114 THR A N 1
ATOM 888 C CA . THR A 1 114 ? -17.597 -3.322 1.184 1.00 80.19 114 THR A CA 1
ATOM 889 C C . THR A 1 114 ? -16.771 -3.256 2.458 1.00 80.19 114 THR A C 1
ATOM 891 O O . THR A 1 114 ? -17.306 -3.473 3.548 1.00 80.19 114 THR A O 1
ATOM 894 N N . ARG A 1 115 ? -15.473 -2.973 2.340 1.00 83.06 115 ARG A N 1
ATOM 895 C CA . ARG A 1 115 ? -14.556 -2.940 3.488 1.00 83.06 115 ARG A CA 1
ATOM 896 C C . ARG A 1 115 ? -13.424 -1.943 3.294 1.00 83.06 115 ARG A C 1
ATOM 898 O O . ARG A 1 115 ? -13.006 -1.663 2.174 1.00 83.06 115 ARG A O 1
ATOM 905 N N . TRP A 1 116 ? -12.901 -1.447 4.410 1.00 83.94 116 TRP A N 1
ATOM 906 C CA . TRP A 1 116 ? -11.666 -0.671 4.427 1.00 83.94 116 TRP A CA 1
ATOM 907 C C . TRP A 1 116 ? -10.466 -1.617 4.391 1.00 83.94 116 TRP A C 1
ATOM 909 O O . TRP A 1 116 ? -10.293 -2.440 5.288 1.00 83.94 116 TRP A O 1
ATOM 919 N N . LEU A 1 117 ? -9.646 -1.492 3.352 1.00 87.56 117 LEU A N 1
ATOM 920 C CA . LEU A 1 117 ? -8.451 -2.288 3.124 1.00 87.56 117 LEU A CA 1
ATOM 921 C C . LEU A 1 117 ? -7.189 -1.468 3.395 1.00 87.56 117 LEU A C 1
ATOM 923 O O . LEU A 1 117 ? -7.001 -0.398 2.805 1.00 87.56 117 LEU A O 1
ATOM 927 N N . PRO A 1 118 ? -6.282 -1.967 4.243 1.00 88.81 118 PRO A N 1
ATOM 928 C CA . PRO A 1 118 ? -4.961 -1.381 4.405 1.00 88.81 118 PRO A CA 1
ATOM 929 C C . PRO A 1 118 ? -4.193 -1.490 3.103 1.00 88.81 118 PRO A C 1
ATOM 931 O O . PRO A 1 118 ? -3.973 -2.581 2.584 1.00 88.81 118 PRO A O 1
ATOM 934 N N . THR A 1 119 ? -3.781 -0.345 2.589 1.00 89.69 119 THR A N 1
ATOM 935 C CA . THR A 1 119 ? -3.066 -0.235 1.328 1.00 89.69 119 THR A CA 1
ATOM 936 C C . THR A 1 119 ? -1.767 0.513 1.560 1.00 89.69 119 THR A C 1
ATOM 938 O O . THR A 1 119 ? -1.750 1.597 2.147 1.00 89.69 119 THR A O 1
ATOM 941 N N . ILE A 1 120 ? -0.666 -0.074 1.107 1.00 90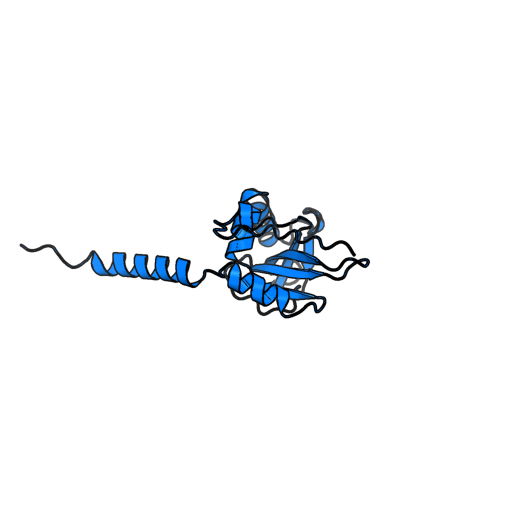.81 120 ILE A N 1
ATOM 942 C CA . ILE A 1 120 ? 0.657 0.540 1.152 1.00 90.81 120 ILE A CA 1
ATOM 943 C C . ILE A 1 120 ? 1.074 0.851 -0.277 1.00 90.81 120 ILE A C 1
ATOM 945 O O . ILE A 1 120 ? 1.023 -0.019 -1.140 1.00 90.81 120 ILE A O 1
ATOM 949 N N . VAL A 1 121 ? 1.511 2.079 -0.523 1.00 91.56 121 VAL A N 1
ATOM 950 C CA . VAL A 1 121 ? 1.977 2.522 -1.835 1.00 91.56 121 VAL A CA 1
ATOM 951 C C . VAL A 1 121 ? 3.449 2.895 -1.744 1.00 91.56 121 VAL A C 1
ATOM 953 O O . VAL A 1 121 ? 3.840 3.762 -0.957 1.00 91.56 121 VAL A O 1
ATOM 956 N N . PHE A 1 122 ? 4.252 2.269 -2.595 1.00 91.38 122 PHE A N 1
ATOM 957 C CA . PHE A 1 122 ? 5.669 2.536 -2.786 1.00 91.38 122 PHE A CA 1
ATOM 958 C C . PHE A 1 122 ? 5.854 3.230 -4.140 1.00 91.38 122 PHE A C 1
ATOM 960 O O . PHE A 1 122 ? 5.796 2.579 -5.187 1.00 91.38 122 PHE A O 1
ATOM 967 N N . PRO A 1 123 ? 6.064 4.557 -4.159 1.00 89.75 123 PRO A N 1
ATOM 968 C CA . PRO A 1 123 ? 6.481 5.250 -5.369 1.00 89.75 123 PRO A CA 1
ATOM 969 C C . PRO A 1 123 ? 7.804 4.675 -5.885 1.00 89.75 123 PRO A C 1
ATOM 971 O O . PRO A 1 123 ? 8.774 4.564 -5.134 1.00 89.75 123 PRO A O 1
ATOM 974 N N . THR A 1 124 ? 7.840 4.346 -7.170 1.00 89.25 124 THR A N 1
ATOM 975 C CA . THR A 1 124 ? 8.976 3.740 -7.870 1.00 89.25 124 THR A CA 1
ATOM 976 C C . THR A 1 124 ? 9.108 4.320 -9.292 1.00 89.25 124 THR A C 1
ATOM 978 O O . THR A 1 124 ? 8.455 5.309 -9.650 1.00 89.25 124 THR A O 1
ATOM 981 N N . LYS A 1 125 ? 10.016 3.770 -10.094 1.00 88.38 125 LYS A N 1
ATOM 982 C CA . LYS A 1 125 ? 10.291 4.141 -11.482 1.00 88.38 125 LYS A CA 1
ATOM 983 C C . LYS A 1 125 ? 9.734 3.074 -12.415 1.00 88.38 125 LYS A C 1
ATOM 985 O O . LYS A 1 125 ? 9.730 1.896 -12.079 1.00 88.38 125 LYS A O 1
ATOM 990 N N . ASP A 1 126 ? 9.284 3.494 -13.588 1.00 85.88 126 ASP A N 1
ATOM 991 C CA . ASP A 1 126 ? 8.932 2.562 -14.654 1.00 85.88 126 ASP A CA 1
ATOM 992 C C . ASP A 1 126 ? 10.219 1.885 -15.177 1.00 85.88 126 ASP A C 1
ATOM 994 O O . ASP A 1 126 ? 11.132 2.599 -15.612 1.00 85.88 126 ASP A O 1
ATOM 998 N N . PRO A 1 127 ? 10.327 0.541 -15.144 1.00 81.31 127 PRO A N 1
ATOM 999 C CA . PRO A 1 127 ? 11.508 -0.164 -15.643 1.00 81.31 127 PRO A CA 1
ATOM 1000 C C . PRO A 1 127 ? 11.726 0.052 -17.148 1.00 81.31 127 PRO A C 1
ATOM 1002 O O . PRO A 1 127 ? 12.861 0.001 -17.616 1.00 81.31 127 PRO A O 1
ATOM 1005 N N . ASN A 1 128 ? 10.665 0.365 -17.897 1.00 83.56 128 ASN A N 1
ATOM 1006 C CA . ASN A 1 128 ? 10.720 0.581 -19.342 1.00 83.56 128 ASN A CA 1
ATOM 1007 C C . ASN A 1 128 ? 10.953 2.053 -19.725 1.00 83.56 128 ASN A C 1
ATOM 1009 O O . ASN A 1 128 ? 11.239 2.349 -20.885 1.00 83.56 128 ASN A O 1
ATOM 1013 N N . ALA A 1 129 ? 10.823 2.992 -18.780 1.00 82.19 129 ALA A N 1
ATOM 1014 C CA . ALA A 1 129 ? 10.979 4.422 -19.032 1.00 82.19 129 ALA A CA 1
ATOM 1015 C C . ALA A 1 129 ? 11.507 5.161 -17.792 1.00 82.19 129 ALA A C 1
ATOM 1017 O O . ALA A 1 129 ? 10.758 5.532 -16.891 1.00 82.19 129 ALA A O 1
ATOM 1018 N N . THR A 1 130 ? 12.801 5.480 -17.787 1.00 71.81 130 THR A N 1
ATOM 1019 C CA . THR A 1 130 ? 13.510 6.109 -16.652 1.00 71.81 130 THR A CA 1
ATOM 1020 C C . THR A 1 130 ? 12.949 7.460 -16.193 1.00 71.81 130 THR A C 1
ATOM 1022 O O . THR A 1 130 ? 13.189 7.866 -15.055 1.00 71.81 130 THR A O 1
ATOM 1025 N N . SER A 1 131 ? 12.197 8.163 -17.044 1.00 77.81 131 SER A N 1
ATOM 1026 C CA . SER A 1 131 ? 11.547 9.442 -16.726 1.00 77.81 131 SER A CA 1
ATOM 1027 C C . SER A 1 131 ? 10.125 9.297 -16.174 1.00 77.81 131 SER A C 1
ATOM 1029 O O . SER A 1 131 ? 9.552 10.281 -15.696 1.00 77.81 131 SER A O 1
ATOM 1031 N N . ARG A 1 132 ? 9.539 8.095 -16.221 1.00 84.44 132 ARG A N 1
ATOM 1032 C CA . ARG A 1 132 ? 8.153 7.846 -15.824 1.00 84.44 132 ARG A CA 1
ATOM 1033 C C . ARG A 1 132 ? 8.086 7.250 -14.419 1.00 84.44 132 ARG A C 1
ATOM 1035 O O . ARG A 1 132 ? 8.885 6.401 -14.029 1.00 84.44 132 ARG A O 1
ATOM 1042 N N . ARG A 1 133 ? 7.117 7.729 -13.638 1.00 86.81 133 ARG A N 1
ATOM 1043 C CA . ARG A 1 133 ? 6.826 7.203 -12.300 1.00 86.81 133 ARG A CA 1
ATOM 1044 C C . ARG A 1 133 ? 5.932 5.979 -12.403 1.00 86.81 133 ARG A C 1
ATOM 1046 O O . ARG A 1 133 ? 5.023 5.947 -13.231 1.00 86.81 133 ARG A O 1
ATOM 1053 N N . ALA A 1 134 ? 6.167 5.040 -11.507 1.00 89.56 134 ALA A N 1
ATOM 1054 C CA . ALA A 1 134 ? 5.314 3.893 -11.281 1.00 89.56 134 ALA A CA 1
ATOM 1055 C C . ALA A 1 134 ? 5.093 3.705 -9.777 1.00 89.56 134 ALA A C 1
ATOM 1057 O O . ALA A 1 134 ? 5.662 4.430 -8.954 1.00 89.56 134 ALA A O 1
ATOM 1058 N N . TYR A 1 135 ? 4.228 2.770 -9.417 1.00 90.12 135 TYR A N 1
ATOM 1059 C CA . TYR A 1 135 ? 3.796 2.551 -8.047 1.00 90.12 135 TYR A CA 1
ATOM 1060 C C . TYR A 1 135 ? 3.682 1.052 -7.801 1.00 90.12 135 TYR A C 1
ATOM 1062 O O . TYR A 1 135 ? 2.912 0.381 -8.480 1.00 90.12 135 TYR A O 1
ATOM 1070 N N . LEU A 1 136 ? 4.430 0.542 -6.822 1.00 90.94 136 LEU A N 1
ATOM 1071 C CA . LEU A 1 136 ? 4.169 -0.774 -6.253 1.00 90.94 136 LEU A CA 1
ATOM 1072 C C . LEU A 1 136 ? 3.144 -0.593 -5.133 1.00 90.94 136 LEU A C 1
ATOM 1074 O O . LEU A 1 136 ? 3.391 0.127 -4.162 1.00 90.94 136 LEU A O 1
ATOM 1078 N N . THR A 1 137 ? 1.994 -1.230 -5.275 1.00 91.25 137 THR A N 1
ATOM 1079 C CA . THR A 1 137 ? 0.893 -1.165 -4.315 1.00 91.25 137 THR A CA 1
ATOM 1080 C C . THR A 1 137 ? 0.763 -2.513 -3.637 1.00 91.25 137 THR A C 1
ATOM 1082 O O . THR A 1 137 ? 0.812 -3.526 -4.316 1.00 91.25 137 THR A O 1
ATOM 1085 N N . LEU A 1 138 ? 0.577 -2.537 -2.320 1.00 90.94 138 LEU A N 1
ATOM 1086 C CA . LEU A 1 138 ? 0.227 -3.727 -1.546 1.00 90.94 138 LEU A CA 1
ATOM 1087 C C . LEU A 1 138 ? -1.129 -3.503 -0.893 1.00 90.94 138 LEU A C 1
ATOM 1089 O O . LEU A 1 138 ? -1.250 -2.625 -0.036 1.00 90.94 138 LEU A O 1
ATOM 1093 N N . ARG A 1 139 ? -2.131 -4.295 -1.270 1.00 89.12 139 ARG A N 1
ATOM 1094 C CA . ARG A 1 139 ? -3.454 -4.305 -0.640 1.00 89.12 139 ARG A CA 1
ATOM 1095 C C . ARG A 1 139 ? -3.526 -5.473 0.324 1.00 89.12 139 ARG A C 1
ATOM 1097 O O . ARG A 1 139 ? -3.330 -6.614 -0.062 1.00 89.12 139 ARG A O 1
ATOM 1104 N N . MET A 1 140 ? -3.782 -5.210 1.594 1.00 85.31 140 MET A N 1
ATOM 1105 C CA . MET A 1 140 ? -3.729 -6.255 2.608 1.00 85.31 140 MET A CA 1
ATOM 1106 C C . MET A 1 140 ? -5.118 -6.684 3.046 1.00 85.31 140 MET A C 1
ATOM 1108 O O . MET A 1 140 ? -5.934 -5.872 3.461 1.00 85.31 140 MET A O 1
ATOM 1112 N N . GLU A 1 141 ? -5.377 -7.984 2.996 1.00 78.44 141 GLU A N 1
ATOM 1113 C CA . GLU A 1 141 ? -6.686 -8.554 3.312 1.00 78.44 141 GLU A CA 1
ATOM 1114 C C . GLU A 1 141 ? -6.756 -9.090 4.743 1.00 78.44 141 GLU A C 1
ATOM 1116 O O . GLU A 1 141 ?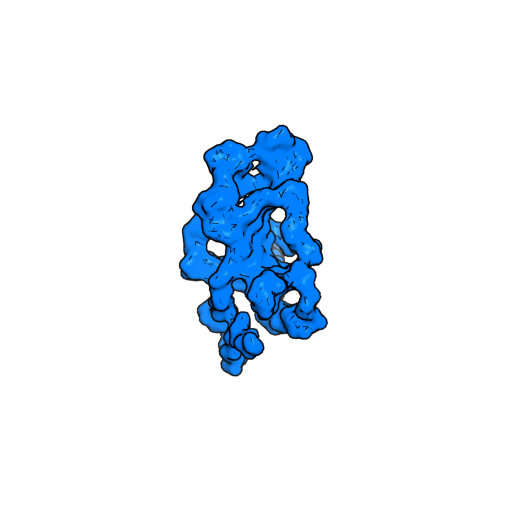 -7.064 -10.257 4.977 1.00 78.44 141 GLU A O 1
ATOM 1121 N N . PHE A 1 142 ? -6.448 -8.252 5.731 1.00 69.06 142 PHE A N 1
ATOM 1122 C CA . PHE A 1 142 ? -6.584 -8.655 7.127 1.00 69.06 142 PHE A CA 1
ATOM 1123 C C . PHE A 1 142 ? -7.339 -7.632 7.961 1.00 69.06 142 PHE A C 1
ATOM 1125 O O . PHE A 1 142 ? -7.250 -6.425 7.739 1.00 69.06 142 PHE A O 1
ATOM 1132 N N . ASP A 1 143 ? -8.028 -8.139 8.982 1.00 63.78 143 ASP A N 1
ATOM 1133 C CA . ASP A 1 143 ? -8.705 -7.309 9.969 1.00 63.78 143 ASP A CA 1
ATOM 1134 C C . ASP A 1 143 ? -7.671 -6.569 10.826 1.00 63.78 143 ASP A C 1
ATOM 1136 O O . ASP A 1 143 ? -6.894 -7.174 11.575 1.00 63.78 143 ASP A O 1
ATOM 1140 N N . LEU A 1 144 ? -7.640 -5.245 10.698 1.00 64.19 144 LEU A N 1
ATOM 1141 C CA . LEU A 1 144 ? -6.845 -4.380 11.562 1.00 64.19 144 LEU A CA 1
ATOM 1142 C C . LEU A 1 144 ? -7.485 -4.274 12.940 1.00 64.19 144 LEU A C 1
ATOM 1144 O O . LEU A 1 144 ? -8.455 -3.540 13.126 1.00 64.19 144 LEU A O 1
ATOM 1148 N N . ASP A 1 145 ? -6.875 -4.922 13.928 1.00 64.38 145 ASP A N 1
ATOM 1149 C CA . ASP A 1 145 ? -7.129 -4.591 15.327 1.00 64.38 145 ASP A CA 1
ATOM 1150 C C . ASP A 1 145 ? -6.209 -3.440 15.760 1.00 64.38 145 ASP A C 1
ATOM 1152 O O . ASP A 1 145 ? -5.104 -3.625 16.287 1.00 64.38 145 ASP A O 1
ATOM 1156 N N . LEU A 1 146 ? -6.666 -2.215 15.487 1.00 61.28 146 LEU A N 1
ATOM 1157 C CA . LEU A 1 146 ? -5.954 -0.993 15.863 1.00 61.28 146 LEU A CA 1
ATOM 1158 C C . LEU A 1 146 ? -5.810 -0.851 17.387 1.00 61.28 146 LEU A C 1
ATOM 1160 O O . LEU A 1 146 ? -4.883 -0.181 17.838 1.00 61.28 146 LEU A O 1
ATOM 1164 N N . CYS A 1 147 ? -6.656 -1.514 18.182 1.00 59.75 147 CYS A N 1
ATOM 1165 C CA . CYS A 1 147 ? -6.618 -1.405 19.638 1.00 59.75 147 CYS A CA 1
ATOM 1166 C C . CYS A 1 147 ? -5.622 -2.331 20.325 1.00 59.75 147 CYS A C 1
ATOM 1168 O O . CYS A 1 147 ? -5.196 -2.030 21.438 1.00 59.75 147 CYS A O 1
ATOM 1170 N N . ASN A 1 148 ? -5.182 -3.396 19.659 1.00 58.97 148 ASN A N 1
ATOM 1171 C CA . ASN A 1 148 ? -4.019 -4.154 20.126 1.00 58.97 148 ASN A CA 1
ATOM 1172 C C . ASN A 1 148 ? -2.696 -3.462 19.763 1.00 58.97 148 ASN A C 1
ATOM 1174 O O . ASN A 1 148 ? -1.664 -3.761 20.358 1.00 58.97 148 ASN A O 1
ATOM 1178 N N . SER A 1 149 ? -2.720 -2.551 18.784 1.00 52.78 149 SER A N 1
ATOM 1179 C CA . SER A 1 149 ? -1.516 -1.944 18.197 1.00 52.78 149 SER A CA 1
ATOM 1180 C C . SER A 1 149 ? -1.213 -0.534 18.724 1.00 52.78 149 SER A C 1
ATOM 1182 O O . SER A 1 149 ? -0.075 -0.077 18.639 1.00 52.78 149 SER A O 1
ATOM 1184 N N . ILE A 1 150 ? -2.215 0.164 19.266 1.00 57.75 150 ILE A N 1
ATOM 1185 C CA . ILE A 1 150 ? -2.121 1.504 19.864 1.00 57.75 150 ILE A CA 1
ATOM 1186 C C . ILE A 1 150 ? -2.832 1.460 21.223 1.00 57.75 150 ILE A C 1
ATOM 1188 O O . ILE A 1 150 ? -3.854 0.783 21.321 1.00 57.75 150 ILE A O 1
ATOM 1192 N N . PRO A 1 151 ? -2.354 2.167 22.269 1.00 52.75 151 PRO A N 1
ATOM 1193 C CA . PRO A 1 151 ? -3.046 2.232 23.557 1.00 52.75 151 PRO A CA 1
ATOM 1194 C C . PRO A 1 151 ? -4.456 2.836 23.414 1.00 52.75 151 PRO A C 1
ATOM 1196 O O . PRO A 1 151 ? -4.659 4.046 23.507 1.00 52.75 151 PRO A O 1
ATOM 1199 N N . CYS A 1 152 ? -5.448 1.974 23.188 1.00 53.53 152 CYS A N 1
ATOM 1200 C CA . CYS A 1 152 ? -6.865 2.306 23.223 1.00 53.53 152 CYS A CA 1
ATOM 1201 C C . CYS A 1 152 ? -7.304 2.412 24.685 1.00 53.53 152 CYS A C 1
ATOM 1203 O O . CYS A 1 152 ? -7.580 1.408 25.335 1.00 53.53 152 CYS A O 1
ATOM 1205 N N . ASN A 1 153 ? -7.394 3.632 25.217 1.00 48.12 153 ASN A N 1
ATOM 1206 C CA . ASN A 1 153 ? -7.943 3.848 26.563 1.00 48.12 153 ASN A CA 1
ATOM 1207 C C . ASN A 1 153 ? -9.486 3.771 26.594 1.00 48.12 153 ASN A C 1
ATOM 1209 O O . ASN A 1 153 ? -10.112 3.845 27.648 1.00 48.12 153 ASN A O 1
ATOM 1213 N N . THR A 1 154 ? -10.120 3.599 25.434 1.00 42.00 154 THR A N 1
ATOM 1214 C CA . THR A 1 154 ? -11.558 3.386 25.286 1.00 42.00 154 THR A CA 1
ATOM 1215 C C . THR A 1 154 ? -11.812 1.950 24.838 1.00 42.00 154 THR A C 1
ATOM 1217 O O . THR A 1 154 ? -11.347 1.515 23.788 1.00 42.00 154 THR A O 1
ATOM 1220 N N . LYS A 1 155 ? -12.558 1.193 25.654 1.00 33.44 155 LYS A N 1
ATOM 1221 C CA . LYS A 1 155 ? -13.079 -0.139 25.314 1.00 33.44 155 LYS A CA 1
ATOM 1222 C C . LYS A 1 155 ? -14.016 -0.036 24.108 1.00 33.44 155 LYS A C 1
ATOM 1224 O O . LYS A 1 155 ? -15.230 0.013 24.280 1.00 33.44 155 LYS A O 1
ATOM 1229 N N . VAL A 1 156 ? -13.481 -0.014 22.895 1.00 40.22 156 VAL A N 1
ATOM 1230 C CA . VAL A 1 156 ? -14.291 -0.171 21.691 1.00 40.22 156 VAL A CA 1
ATOM 1231 C C . VAL A 1 156 ? -13.626 -1.210 20.801 1.00 40.22 156 VAL A C 1
ATOM 1233 O O . VAL A 1 156 ? -12.643 -0.942 20.120 1.00 40.22 156 VAL A O 1
ATOM 1236 N N . ARG A 1 157 ? -14.153 -2.440 20.849 1.00 35.78 157 ARG A N 1
ATOM 1237 C CA . ARG A 1 157 ? -13.870 -3.466 19.840 1.00 35.78 157 ARG A CA 1
ATOM 1238 C C . ARG A 1 157 ? -14.490 -2.992 18.532 1.00 35.78 157 ARG A C 1
ATOM 1240 O O . ARG A 1 157 ? -15.682 -3.194 18.314 1.00 35.78 157 ARG A O 1
ATOM 1247 N N . PHE A 1 158 ? -13.701 -2.372 17.669 1.00 42.47 158 PHE A N 1
ATOM 1248 C CA . PHE A 1 158 ? -14.115 -2.146 16.293 1.00 42.47 158 PHE A CA 1
ATOM 1249 C C . PHE A 1 158 ? -13.729 -3.375 15.476 1.00 42.47 158 PHE A C 1
ATOM 1251 O O . PHE A 1 158 ? -12.611 -3.504 14.991 1.00 42.47 158 PHE A O 1
ATOM 1258 N N . LEU A 1 159 ? -14.668 -4.311 15.358 1.00 35.81 159 LEU A N 1
ATOM 1259 C CA . LEU A 1 159 ? -14.615 -5.311 14.301 1.00 35.81 159 LEU A CA 1
ATOM 1260 C C . LEU A 1 159 ? -14.872 -4.571 12.984 1.00 35.81 159 LEU A C 1
ATOM 1262 O O . LEU A 1 159 ? -16.009 -4.193 12.709 1.00 35.81 159 LEU A O 1
ATOM 1266 N N . LEU A 1 160 ? -13.843 -4.393 12.152 1.00 39.94 160 LEU A N 1
ATOM 1267 C CA . LEU A 1 160 ? -13.970 -3.942 10.754 1.00 39.94 160 LEU A CA 1
ATOM 1268 C C . LEU A 1 160 ? -14.609 -5.016 9.842 1.00 39.94 160 LEU A C 1
ATOM 1270 O O . LEU A 1 160 ? -14.367 -5.070 8.643 1.00 39.94 160 LEU A O 1
ATOM 1274 N N . SER A 1 161 ? -15.483 -5.846 10.411 1.00 35.06 161 SER A N 1
ATOM 1275 C CA . SER A 1 161 ? -16.317 -6.815 9.719 1.00 35.06 161 SER A CA 1
ATOM 1276 C C . SER A 1 161 ? -17.758 -6.583 10.161 1.00 35.06 161 SER A C 1
ATOM 1278 O O . SER A 1 161 ? -18.252 -7.192 11.112 1.00 35.06 161 SER A O 1
ATOM 1280 N N . ARG A 1 162 ? -18.455 -5.660 9.490 1.00 30.38 162 ARG A N 1
ATOM 1281 C CA . ARG A 1 162 ? -19.914 -5.751 9.441 1.00 30.38 162 ARG A CA 1
ATOM 1282 C C . ARG A 1 162 ? -20.253 -6.707 8.310 1.00 30.38 162 ARG A C 1
ATOM 1284 O O . ARG A 1 162 ? -20.234 -6.327 7.146 1.00 30.38 162 ARG A O 1
ATOM 1291 N N . ARG A 1 163 ? -20.551 -7.953 8.690 1.00 32.03 163 ARG A N 1
ATOM 1292 C CA . ARG A 1 163 ? -21.435 -8.819 7.909 1.00 32.03 163 ARG A CA 1
ATOM 1293 C C . ARG A 1 163 ? -22.705 -8.027 7.589 1.00 32.03 163 ARG A C 1
ATOM 1295 O O . ARG A 1 163 ? -23.367 -7.555 8.517 1.00 32.03 163 ARG A O 1
ATOM 1302 N N . ALA A 1 164 ? -23.009 -7.903 6.308 1.00 33.53 164 ALA A N 1
ATOM 1303 C CA . ALA A 1 164 ? -24.375 -7.916 5.813 1.00 33.53 164 ALA A CA 1
ATOM 1304 C C . ALA A 1 164 ? -24.529 -9.228 5.043 1.00 33.53 164 ALA A C 1
ATOM 1306 O O . ALA A 1 164 ? -23.579 -9.555 4.294 1.00 33.53 164 ALA A O 1
#